Protein AF-A0A227J1M1-F1 (afdb_monomer_lite)

Sequence (99 aa):
LEKLEFNRRVNKLNVLMISVNNLRADALNQEEMPNLYEFAQQNQNFRKHYSSSNDTYGAFGLFYGLPTSYASSIKAQGASPVLLDVLKDQGYTFGLFSG

pLDDT: mean 90.19, std 6.67, range [61.81, 97.5]

Organism: Vibrio parahaemolyticus (NCBI:txid670)

InterPro domains:
  IPR017850 Alkaline-phosphatase-like, core domain superfamily [G3DSA:3.40.720.10] (3-99)
  IPR017850 Alkaline-phosphatase-like, core domain superfamily [SSF53649] (12-99)

Radius of gyration: 16.6 Å; chains: 1; bounding box: 36×31×40 Å

Structure (mmCIF, N/CA/C/O backbone):
data_AF-A0A227J1M1-F1
#
_entry.id   AF-A0A227J1M1-F1
#
loop_
_atom_site.group_PDB
_atom_site.id
_atom_site.type_symbol
_atom_site.label_atom_id
_atom_site.label_alt_id
_atom_site.label_comp_id
_atom_site.label_asym_id
_atom_site.label_entity_id
_atom_site.label_seq_id
_atom_site.pdbx_PDB_ins_code
_atom_site.Cartn_x
_atom_site.Cartn_y
_atom_site.Cartn_z
_atom_site.occupancy
_atom_site.B_iso_or_equiv
_atom_site.auth_seq_id
_atom_site.auth_comp_id
_atom_site.auth_asym_id
_atom_site.auth_atom_id
_atom_site.pdbx_PDB_model_num
ATOM 1 N N . LEU A 1 1 ? -20.047 -9.571 16.420 1.00 69.31 1 LEU A N 1
ATOM 2 C CA . LEU A 1 1 ? -18.819 -9.542 15.598 1.00 69.31 1 LEU A CA 1
ATOM 3 C C . LEU A 1 1 ? -17.794 -10.416 16.292 1.00 69.31 1 LEU A C 1
ATOM 5 O O . LEU A 1 1 ? -17.618 -10.256 17.496 1.00 69.31 1 LEU A O 1
ATOM 9 N N . GLU A 1 2 ? -17.203 -11.365 15.572 1.00 81.81 2 GLU A N 1
ATOM 10 C CA . GLU A 1 2 ? -16.105 -12.181 16.099 1.00 81.81 2 GLU A CA 1
ATOM 11 C C . GLU A 1 2 ? -14.849 -11.321 16.270 1.00 81.81 2 GLU A C 1
ATOM 13 O O . GLU A 1 2 ? -14.640 -10.353 15.534 1.00 81.81 2 GLU A O 1
ATOM 18 N N . LYS A 1 3 ? -14.045 -11.634 17.289 1.00 86.06 3 LYS A N 1
ATOM 19 C CA . LYS A 1 3 ? -12.790 -10.923 17.548 1.00 86.06 3 LYS A CA 1
ATOM 20 C C . LYS A 1 3 ? -11.707 -11.443 16.608 1.00 86.06 3 LYS A C 1
ATOM 22 O O . LYS A 1 3 ? -11.706 -12.616 16.254 1.00 86.06 3 LYS A O 1
ATOM 27 N N . LEU A 1 4 ? -10.771 -10.571 16.241 1.00 87.62 4 LEU A N 1
ATOM 28 C CA . LEU A 1 4 ? -9.581 -10.977 15.499 1.00 87.62 4 LEU A CA 1
ATOM 29 C C . LEU A 1 4 ? -8.722 -11.901 16.367 1.00 87.62 4 LEU A C 1
ATOM 31 O O . LEU A 1 4 ? -8.414 -11.569 17.513 1.00 87.62 4 LEU A O 1
ATOM 35 N N . GLU A 1 5 ? -8.311 -13.029 15.798 1.00 89.75 5 GLU A N 1
ATOM 36 C CA . GLU A 1 5 ? -7.395 -13.973 16.430 1.00 89.75 5 GLU A CA 1
ATOM 37 C C . GLU A 1 5 ? -6.038 -13.948 15.723 1.00 89.75 5 GLU A C 1
ATOM 39 O O . GLU A 1 5 ? -5.953 -13.936 14.492 1.00 89.75 5 GLU A O 1
ATOM 44 N N . PHE A 1 6 ? -4.957 -13.943 16.507 1.00 86.75 6 PHE A N 1
ATOM 45 C CA . PHE A 1 6 ? -3.591 -13.880 15.993 1.00 86.75 6 PHE A CA 1
ATOM 46 C C . PHE A 1 6 ? -2.824 -15.143 16.358 1.00 86.75 6 PHE A C 1
ATOM 48 O O . PHE A 1 6 ? -2.538 -15.403 17.526 1.00 86.75 6 PHE A O 1
ATOM 55 N N . ASN A 1 7 ? -2.410 -15.891 15.338 1.00 84.06 7 ASN A N 1
ATOM 56 C CA . ASN A 1 7 ? -1.469 -16.988 15.515 1.00 84.06 7 ASN A CA 1
ATOM 57 C C . ASN A 1 7 ? -0.045 -16.435 15.618 1.00 84.06 7 ASN A C 1
ATOM 59 O O . ASN A 1 7 ? 0.367 -15.577 14.833 1.00 84.06 7 ASN A O 1
ATOM 63 N N . ARG A 1 8 ? 0.729 -16.935 16.585 1.00 67.62 8 ARG A N 1
ATOM 64 C CA . ARG A 1 8 ? 2.096 -16.465 16.830 1.00 67.62 8 ARG A CA 1
ATOM 65 C C . ARG A 1 8 ? 2.991 -16.788 15.629 1.00 67.62 8 ARG A C 1
ATOM 67 O O . ARG A 1 8 ? 3.353 -17.941 15.413 1.00 67.62 8 ARG A O 1
ATOM 74 N N . ARG A 1 9 ? 3.403 -15.766 14.871 1.00 65.81 9 ARG A N 1
ATOM 75 C CA . ARG A 1 9 ? 4.583 -15.874 13.999 1.00 65.81 9 ARG A CA 1
ATOM 76 C C . ARG A 1 9 ? 5.841 -15.776 14.857 1.00 65.81 9 ARG A C 1
ATOM 78 O O . ARG A 1 9 ? 5.898 -14.983 15.792 1.00 65.81 9 ARG A O 1
ATOM 85 N N . VAL A 1 10 ? 6.847 -16.585 14.532 1.00 61.81 10 VAL A N 1
ATOM 86 C CA . VAL A 1 10 ? 8.102 -16.670 15.300 1.00 61.81 10 VAL A CA 1
ATOM 87 C C . VAL A 1 10 ? 8.913 -15.367 15.208 1.00 61.81 10 VAL A C 1
ATOM 89 O O . VAL A 1 10 ? 9.561 -15.004 16.182 1.00 61.81 10 VAL A O 1
ATOM 92 N N . ASN A 1 11 ? 8.804 -14.619 14.098 1.00 79.19 11 ASN A N 1
ATOM 93 C CA . ASN A 1 11 ? 9.592 -13.408 13.843 1.00 79.19 11 ASN A CA 1
ATOM 94 C C . ASN A 1 11 ? 8.719 -12.190 13.499 1.00 79.19 11 ASN A C 1
ATOM 96 O O . ASN A 1 11 ? 7.895 -12.243 12.582 1.00 79.19 11 ASN A O 1
ATOM 100 N N . LYS A 1 12 ? 8.957 -11.071 14.196 1.00 83.94 12 LYS A N 1
ATOM 101 C CA . LYS A 1 12 ? 8.363 -9.756 13.915 1.00 83.94 12 LYS A CA 1
ATOM 102 C C . LYS A 1 12 ? 9.183 -9.057 12.825 1.00 83.94 12 LYS A C 1
ATOM 104 O O . LYS A 1 12 ? 10.246 -8.513 13.102 1.00 83.94 12 LYS A O 1
ATOM 109 N N . LEU A 1 13 ? 8.718 -9.130 11.579 1.00 92.00 13 LEU A N 1
ATOM 110 C CA . LEU A 1 13 ? 9.378 -8.506 10.426 1.00 92.00 13 LEU A CA 1
ATOM 111 C C . LEU A 1 13 ? 8.900 -7.069 10.230 1.00 92.00 13 LEU A C 1
ATOM 113 O O . LEU A 1 13 ? 7.731 -6.777 10.478 1.00 92.00 13 LEU A O 1
ATOM 117 N N . ASN A 1 14 ? 9.782 -6.207 9.725 1.00 94.00 14 ASN A N 1
ATOM 118 C CA . ASN A 1 14 ? 9.415 -4.873 9.252 1.00 94.00 14 ASN A CA 1
ATOM 119 C C . ASN A 1 14 ? 8.636 -4.965 7.934 1.00 94.00 14 ASN A C 1
ATOM 121 O O . ASN A 1 14 ? 8.860 -5.876 7.136 1.00 94.00 14 ASN A O 1
ATOM 125 N N . VAL A 1 15 ? 7.750 -3.999 7.698 1.00 94.19 15 VAL A N 1
ATOM 126 C CA . VAL A 1 15 ? 6.972 -3.888 6.460 1.00 94.19 15 VAL A CA 1
ATOM 127 C C . VAL A 1 15 ? 7.313 -2.561 5.796 1.00 94.19 15 VAL A C 1
ATOM 129 O O . VAL A 1 15 ? 7.137 -1.508 6.402 1.00 94.19 15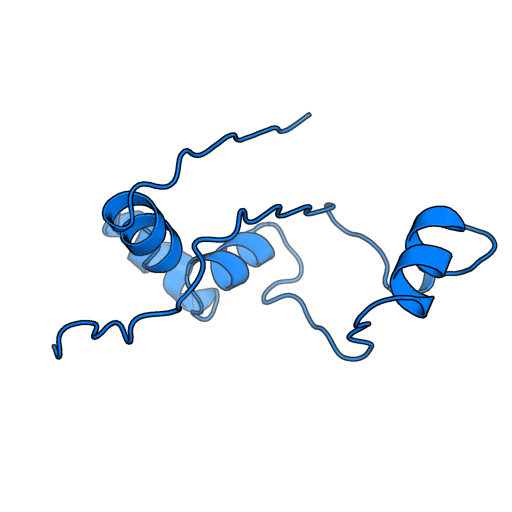 VAL A O 1
ATOM 132 N N . LEU A 1 16 ? 7.795 -2.621 4.555 1.00 96.00 16 LEU A N 1
ATOM 133 C CA . LEU A 1 16 ? 8.000 -1.455 3.700 1.00 96.00 16 LEU A CA 1
ATOM 134 C C . LEU A 1 16 ? 6.948 -1.477 2.592 1.00 96.00 16 LEU A C 1
ATOM 136 O O . LEU A 1 16 ? 6.867 -2.441 1.834 1.00 96.00 16 LEU A O 1
ATOM 140 N N . MET A 1 17 ? 6.150 -0.416 2.507 1.00 94.19 17 MET A N 1
ATOM 141 C CA . MET A 1 17 ? 5.142 -0.237 1.467 1.00 94.19 17 MET A CA 1
ATOM 142 C C . MET A 1 17 ? 5.550 0.938 0.583 1.00 94.19 17 MET A C 1
ATOM 144 O O . MET A 1 17 ? 5.679 2.060 1.064 1.00 94.19 17 MET A O 1
ATOM 148 N N . ILE A 1 18 ? 5.751 0.667 -0.705 1.00 93.25 18 ILE A N 1
ATOM 149 C CA . ILE A 1 18 ? 6.057 1.678 -1.719 1.00 93.25 18 ILE A CA 1
ATOM 150 C C . ILE A 1 18 ? 4.871 1.718 -2.674 1.00 93.25 18 ILE A C 1
ATOM 152 O O . ILE A 1 18 ? 4.538 0.709 -3.291 1.00 93.25 18 ILE A O 1
ATOM 156 N N . SER A 1 19 ? 4.228 2.878 -2.777 1.00 91.31 19 SER A N 1
ATOM 157 C CA . SER A 1 19 ? 3.104 3.109 -3.681 1.00 91.31 19 SER A CA 1
ATOM 158 C C . SER A 1 19 ? 3.462 4.232 -4.642 1.00 91.31 19 SER A C 1
ATOM 160 O O . SER A 1 19 ? 3.890 5.299 -4.211 1.00 91.31 19 SER A O 1
ATOM 162 N N . VAL A 1 20 ? 3.275 3.991 -5.938 1.00 90.06 20 VAL A N 1
ATOM 163 C CA . VAL A 1 20 ? 3.510 4.974 -7.001 1.00 90.06 20 VAL A CA 1
ATOM 164 C C . VAL A 1 20 ? 2.169 5.331 -7.626 1.00 90.06 20 VAL A C 1
ATOM 166 O O . VAL A 1 20 ? 1.403 4.446 -8.008 1.00 90.06 20 VAL A O 1
ATOM 169 N N . ASN A 1 21 ? 1.882 6.625 -7.740 1.00 86.62 21 ASN A N 1
ATOM 170 C CA . ASN A 1 21 ? 0.644 7.089 -8.357 1.00 86.62 21 ASN A CA 1
ATOM 171 C C . ASN A 1 21 ? 0.662 6.810 -9.866 1.00 86.62 21 ASN A C 1
ATOM 173 O O . ASN A 1 21 ? 1.603 7.192 -10.556 1.00 86.62 21 ASN A O 1
ATOM 177 N N . ASN A 1 22 ? -0.407 6.188 -10.373 1.00 85.62 22 ASN A N 1
ATOM 178 C CA . ASN A 1 22 ? -0.671 5.989 -11.804 1.00 85.62 22 ASN A CA 1
ATOM 179 C C . ASN A 1 22 ? 0.471 5.323 -12.598 1.00 85.62 22 ASN A C 1
ATOM 181 O O . ASN A 1 22 ? 0.719 5.677 -13.752 1.00 85.62 22 ASN A O 1
ATOM 185 N N . LEU A 1 23 ? 1.154 4.337 -12.007 1.00 90.12 23 LEU A N 1
ATOM 186 C CA . LEU A 1 23 ? 2.150 3.552 -12.733 1.00 90.12 23 LEU A CA 1
ATOM 187 C C . LEU A 1 23 ? 1.473 2.681 -13.801 1.00 90.12 23 LEU A C 1
ATOM 189 O O . LEU A 1 23 ? 0.571 1.894 -13.508 1.00 90.12 23 LEU A O 1
ATOM 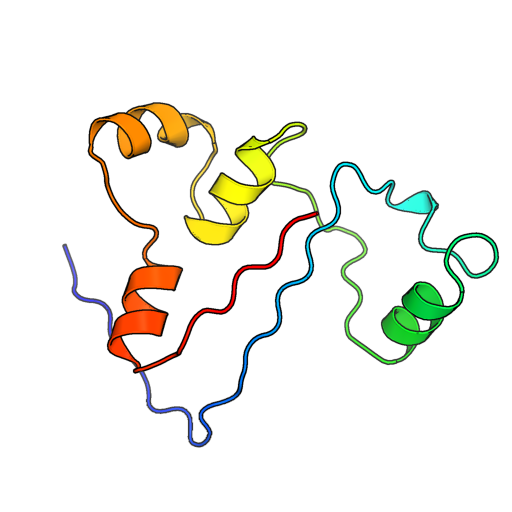193 N N . ARG A 1 24 ? 1.949 2.781 -15.043 1.00 91.50 24 ARG A N 1
ATOM 194 C CA . ARG A 1 24 ? 1.534 1.875 -16.113 1.00 91.50 24 ARG A CA 1
ATOM 195 C C . ARG A 1 24 ? 2.213 0.516 -15.953 1.00 91.50 24 ARG A C 1
ATOM 197 O O . ARG A 1 24 ? 3.429 0.443 -15.807 1.00 91.50 24 ARG A O 1
ATOM 204 N N . ALA A 1 25 ? 1.442 -0.563 -16.046 1.00 91.38 25 ALA A N 1
ATOM 205 C CA . ALA A 1 25 ? 1.975 -1.916 -15.885 1.00 91.38 25 ALA A CA 1
ATOM 206 C C . ALA A 1 25 ? 2.976 -2.319 -16.988 1.00 91.38 25 ALA A C 1
ATOM 208 O O . ALA A 1 25 ? 3.888 -3.096 -16.726 1.00 91.38 25 ALA A O 1
ATOM 209 N N . ASP A 1 26 ? 2.831 -1.786 -18.204 1.00 92.88 26 ASP A N 1
ATOM 210 C CA . ASP A 1 26 ? 3.718 -2.063 -19.342 1.00 92.88 26 ASP A CA 1
ATOM 211 C C . ASP A 1 26 ? 5.049 -1.290 -19.293 1.00 92.88 26 ASP A C 1
ATOM 213 O O . ASP A 1 26 ? 6.013 -1.681 -19.952 1.00 92.88 26 ASP A O 1
ATOM 217 N N . ALA A 1 27 ? 5.135 -0.241 -18.468 1.00 94.00 27 ALA A N 1
ATOM 218 C CA . ALA A 1 27 ? 6.382 0.479 -18.205 1.00 94.00 27 ALA A CA 1
ATOM 219 C C . ALA A 1 27 ? 7.349 -0.317 -17.308 1.00 94.00 27 ALA A C 1
ATOM 221 O O . ALA A 1 27 ? 8.534 -0.003 -17.249 1.00 94.00 27 ALA A O 1
ATOM 222 N N . LEU A 1 28 ? 6.881 -1.374 -16.630 1.00 93.88 28 LEU A N 1
ATOM 223 C CA . LEU A 1 28 ? 7.742 -2.271 -15.856 1.00 93.88 28 LEU A CA 1
ATOM 224 C C . LEU A 1 28 ? 8.475 -3.234 -16.806 1.00 93.88 28 LEU A C 1
ATOM 226 O O . LEU A 1 28 ? 8.148 -4.416 -16.921 1.00 93.88 28 LEU A O 1
ATOM 230 N N . ASN A 1 29 ? 9.473 -2.701 -17.503 1.00 95.31 29 ASN A N 1
ATOM 231 C CA . ASN A 1 29 ? 10.323 -3.416 -18.446 1.00 95.31 29 ASN A CA 1
ATOM 232 C C . ASN A 1 29 ? 11.798 -3.005 -18.274 1.00 95.31 29 ASN A C 1
ATOM 234 O O . ASN A 1 29 ? 12.120 -2.088 -17.516 1.00 95.31 29 ASN A O 1
ATOM 238 N N . GLN A 1 30 ? 12.697 -3.721 -18.951 1.00 96.38 30 GLN A N 1
ATOM 239 C CA . GLN A 1 30 ? 14.143 -3.535 -18.820 1.00 96.38 30 GLN A CA 1
ATOM 240 C C . GLN A 1 30 ? 14.632 -2.160 -19.309 1.00 96.38 30 GLN A C 1
ATOM 242 O O . GLN A 1 30 ? 15.651 -1.683 -18.819 1.00 96.38 30 GLN A O 1
ATOM 247 N N . GLU A 1 31 ? 13.934 -1.537 -20.257 1.00 97.25 31 GLU A N 1
ATOM 248 C CA . GLU A 1 31 ? 14.342 -0.268 -20.868 1.00 97.25 31 GLU A CA 1
ATOM 249 C C . GLU A 1 31 ? 13.918 0.922 -19.999 1.00 97.25 31 GLU A C 1
ATOM 251 O O . GLU A 1 31 ? 14.739 1.769 -19.656 1.00 97.25 31 GLU A O 1
ATOM 256 N N . GLU A 1 32 ? 12.652 0.948 -19.583 1.00 96.81 32 GLU A N 1
ATOM 257 C CA . GLU A 1 32 ? 12.047 2.078 -18.870 1.00 96.81 32 GLU A CA 1
ATOM 258 C C . GLU A 1 32 ? 12.300 2.029 -17.353 1.00 96.81 32 GLU A C 1
ATOM 260 O O . GLU A 1 32 ? 12.481 3.062 -16.706 1.00 96.81 32 GLU A O 1
ATOM 265 N N . MET A 1 33 ? 12.314 0.831 -16.753 1.00 97.12 33 MET A N 1
ATOM 266 C CA . MET A 1 33 ? 12.459 0.644 -15.302 1.00 97.12 33 MET A CA 1
ATOM 267 C C . MET A 1 33 ? 13.442 -0.488 -14.956 1.00 97.12 33 MET A C 1
ATOM 269 O O . MET A 1 33 ? 13.064 -1.425 -14.244 1.00 97.12 33 MET A O 1
ATOM 273 N N . PRO A 1 34 ? 14.717 -0.412 -1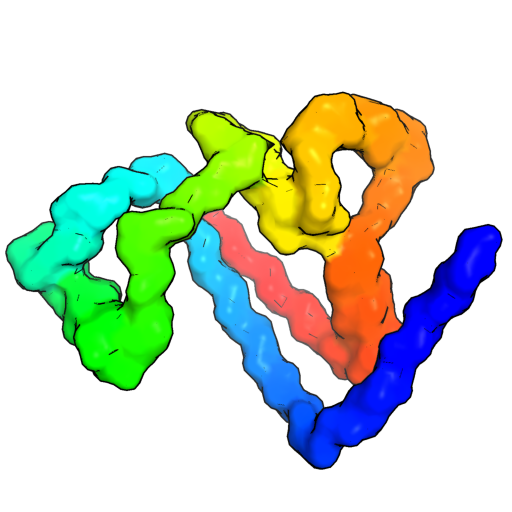5.386 1.00 96.88 34 PRO A N 1
ATOM 274 C CA . PRO A 1 34 ? 15.683 -1.510 -15.271 1.00 96.88 34 PRO A CA 1
ATOM 275 C C . PRO A 1 34 ? 15.820 -2.060 -13.843 1.00 96.88 34 PRO A C 1
ATOM 277 O O . PRO A 1 34 ? 15.764 -3.271 -13.641 1.00 96.88 34 PRO A O 1
ATOM 280 N N . ASN A 1 35 ? 15.902 -1.180 -12.839 1.00 97.06 35 ASN A N 1
ATOM 281 C CA . ASN A 1 35 ? 16.073 -1.580 -11.437 1.00 97.06 35 ASN A CA 1
ATOM 282 C C . ASN A 1 35 ? 14.837 -2.301 -10.870 1.00 97.06 35 ASN A C 1
ATOM 284 O O . ASN A 1 35 ? 14.961 -3.302 -10.164 1.00 97.06 35 ASN A O 1
ATOM 288 N N . LEU A 1 36 ? 13.629 -1.803 -11.169 1.00 95.81 36 LEU A N 1
ATOM 289 C CA . LEU A 1 36 ? 12.393 -2.444 -10.705 1.00 95.81 36 LEU A CA 1
ATOM 290 C C . LEU A 1 36 ? 12.134 -3.745 -11.470 1.00 95.81 36 LEU A C 1
ATOM 292 O O . LEU A 1 36 ? 11.638 -4.710 -10.890 1.00 95.81 36 LEU A O 1
ATOM 296 N N . TYR A 1 37 ? 12.495 -3.782 -12.753 1.00 97.12 37 TYR A N 1
ATOM 297 C CA . TYR A 1 37 ? 12.425 -4.983 -13.567 1.00 97.12 37 TYR A CA 1
ATOM 298 C C . TYR A 1 37 ? 13.328 -6.086 -13.007 1.00 97.12 37 TYR A C 1
ATOM 300 O O . TYR A 1 37 ? 12.842 -7.195 -12.795 1.00 97.12 37 TYR A O 1
ATOM 308 N N . GLU A 1 38 ? 14.592 -5.785 -12.687 1.00 97.50 38 GLU A N 1
ATOM 309 C CA . GLU A 1 38 ? 15.510 -6.741 -12.053 1.00 97.50 38 GLU A CA 1
ATOM 310 C C . GLU A 1 38 ? 14.978 -7.226 -10.696 1.00 97.50 38 GLU A C 1
ATOM 312 O O . GLU A 1 38 ? 14.898 -8.435 -10.459 1.00 97.50 38 GLU A O 1
ATOM 317 N N . PHE A 1 39 ? 14.513 -6.306 -9.842 1.00 97.19 39 PHE A N 1
ATOM 318 C CA . PHE A 1 39 ? 13.894 -6.658 -8.563 1.00 97.19 39 PHE A CA 1
ATOM 319 C C . PHE A 1 39 ? 12.711 -7.620 -8.747 1.00 97.19 39 PHE A C 1
ATOM 321 O O . PHE A 1 39 ? 12.585 -8.598 -8.009 1.00 97.19 39 PHE A O 1
ATOM 328 N N . ALA A 1 40 ? 11.871 -7.386 -9.757 1.00 96.12 40 ALA A N 1
ATOM 329 C CA . ALA A 1 40 ? 10.723 -8.228 -10.073 1.00 96.12 40 ALA A CA 1
ATOM 330 C C . ALA A 1 40 ? 11.100 -9.600 -10.664 1.00 96.12 40 ALA A C 1
ATOM 332 O O . ALA A 1 40 ? 10.282 -10.513 -10.592 1.00 96.12 40 ALA A O 1
ATOM 333 N N . GLN A 1 41 ? 12.298 -9.770 -11.242 1.00 96.31 41 GLN A N 1
ATOM 334 C CA . GLN A 1 41 ? 12.799 -11.089 -11.662 1.00 96.31 41 GLN A CA 1
ATOM 335 C C . GLN A 1 41 ? 13.324 -11.911 -10.478 1.00 96.31 41 GLN A C 1
ATOM 337 O O . GLN A 1 41 ? 13.244 -13.136 -10.496 1.00 96.31 41 GLN A O 1
ATOM 342 N N . GLN A 1 42 ? 13.866 -11.247 -9.455 1.00 97.44 42 GLN A N 1
ATOM 343 C CA . GLN A 1 42 ? 14.450 -11.896 -8.275 1.00 97.44 42 GLN A CA 1
ATOM 344 C C . GLN A 1 42 ? 13.431 -12.143 -7.149 1.00 97.44 42 GLN A C 1
ATOM 346 O O . GLN A 1 42 ? 13.746 -12.816 -6.169 1.00 97.44 42 GLN A O 1
ATOM 351 N N . ASN A 1 43 ? 12.217 -11.600 -7.271 1.00 97.00 43 ASN A N 1
ATOM 352 C CA . ASN A 1 43 ? 11.173 -11.647 -6.249 1.00 97.00 43 ASN A CA 1
ATOM 353 C C . ASN A 1 43 ? 9.808 -12.004 -6.857 1.00 97.00 43 ASN A C 1
ATOM 355 O O . ASN A 1 43 ? 9.666 -12.259 -8.051 1.00 97.00 43 ASN A O 1
ATOM 359 N N . GLN A 1 44 ? 8.769 -12.012 -6.022 1.00 96.56 44 GLN A N 1
ATOM 360 C CA . GLN A 1 44 ? 7.411 -12.312 -6.464 1.00 96.56 44 GLN A CA 1
ATOM 361 C C . GLN A 1 44 ? 6.824 -11.161 -7.288 1.00 96.56 44 GLN A C 1
ATOM 363 O O . GLN A 1 44 ? 6.639 -10.054 -6.785 1.00 96.56 44 GLN A O 1
ATOM 368 N N . ASN A 1 45 ? 6.470 -11.455 -8.540 1.00 94.94 45 ASN A N 1
ATOM 369 C CA . ASN A 1 45 ? 5.861 -10.505 -9.466 1.00 94.94 45 ASN A CA 1
ATOM 370 C C . ASN A 1 45 ? 4.421 -10.911 -9.829 1.00 94.94 45 ASN A C 1
ATOM 372 O O . ASN A 1 45 ? 4.182 -11.930 -10.484 1.00 94.94 45 ASN A O 1
ATOM 376 N N . PHE A 1 46 ? 3.450 -10.080 -9.442 1.00 94.62 46 PHE A N 1
ATOM 377 C CA . PHE A 1 46 ? 2.028 -10.306 -9.696 1.00 94.62 46 PHE A CA 1
ATOM 378 C C . PHE A 1 46 ? 1.579 -9.658 -11.015 1.00 94.62 46 PHE A C 1
ATOM 380 O O . PHE A 1 46 ? 1.100 -8.530 -11.045 1.00 94.62 46 PHE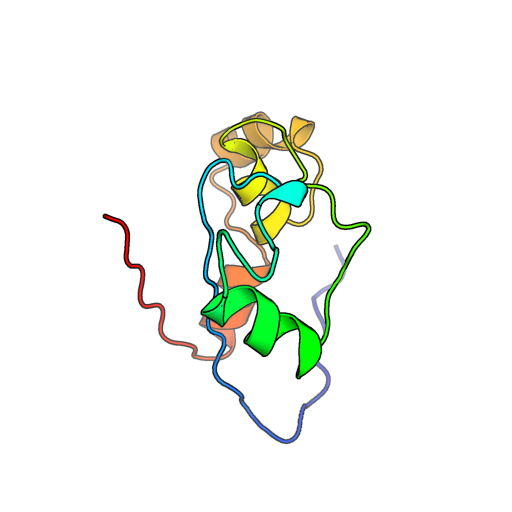 A O 1
ATOM 387 N N . ARG A 1 47 ? 1.651 -10.411 -12.119 1.00 93.06 47 ARG A N 1
ATOM 388 C CA . ARG A 1 47 ? 1.294 -9.921 -13.471 1.00 93.06 47 ARG A CA 1
ATOM 389 C C . ARG A 1 47 ? -0.203 -9.677 -13.713 1.00 93.06 47 ARG A C 1
ATOM 391 O O . ARG A 1 47 ? -0.575 -9.115 -14.735 1.00 93.06 47 ARG A O 1
ATOM 398 N N . LYS A 1 48 ? -1.064 -10.134 -12.801 1.00 94.00 48 LYS A N 1
ATOM 399 C CA . LYS A 1 48 ? -2.525 -9.937 -12.834 1.00 94.00 48 LYS A CA 1
ATOM 400 C C . LYS A 1 48 ? -3.000 -9.224 -11.563 1.00 94.00 48 LYS A C 1
ATOM 402 O O . LYS A 1 48 ? -3.931 -9.677 -10.904 1.00 94.00 48 LYS A O 1
ATOM 407 N N . HIS A 1 49 ? -2.295 -8.161 -11.179 1.00 93.00 49 HIS A N 1
ATOM 408 C CA . HIS A 1 49 ? -2.633 -7.331 -10.027 1.00 93.00 49 HIS A CA 1
ATOM 409 C C . HIS A 1 49 ? -3.405 -6.092 -10.485 1.00 93.00 49 HIS A C 1
ATOM 411 O O . HIS A 1 49 ? -2.899 -5.307 -11.284 1.00 93.00 49 HIS A O 1
ATOM 417 N N . TYR A 1 50 ? -4.627 -5.925 -9.985 1.00 91.69 50 TYR A N 1
ATOM 418 C CA . TYR A 1 50 ? -5.496 -4.804 -10.329 1.00 91.69 50 TYR A CA 1
ATOM 419 C C . TYR A 1 50 ? -5.713 -3.938 -9.094 1.00 91.69 50 TYR A C 1
ATOM 421 O O . TYR A 1 50 ? -6.036 -4.450 -8.022 1.00 91.69 50 TYR A O 1
ATOM 429 N N . SER A 1 51 ? -5.549 -2.626 -9.256 1.00 89.75 51 SER A N 1
ATOM 430 C CA . SER A 1 51 ? -5.915 -1.666 -8.215 1.00 89.75 51 SER A CA 1
ATOM 431 C C . SER A 1 51 ? -7.414 -1.755 -7.923 1.00 89.75 51 SER A C 1
ATOM 433 O O . SER A 1 51 ? -8.221 -2.015 -8.815 1.00 89.75 51 SER A O 1
ATOM 435 N N . SER A 1 52 ? -7.799 -1.492 -6.673 1.00 87.81 52 SER A N 1
ATOM 436 C CA . SER A 1 52 ? -9.210 -1.422 -6.270 1.00 87.81 52 SER A CA 1
ATOM 437 C C . SER A 1 52 ? -9.951 -0.217 -6.861 1.00 87.81 52 SER A C 1
ATOM 439 O O . SER A 1 52 ? -11.175 -0.160 -6.783 1.00 87.81 52 SER A O 1
ATOM 441 N N . SER A 1 53 ? -9.219 0.741 -7.437 1.00 86.06 53 SER A N 1
ATOM 442 C CA . SER A 1 53 ? -9.762 1.892 -8.160 1.00 86.06 53 SER A CA 1
ATOM 443 C C . SER A 1 53 ? -8.812 2.369 -9.254 1.00 86.06 53 SER A C 1
ATOM 445 O O . SER A 1 53 ? -7.610 2.105 -9.201 1.00 86.06 53 SER A O 1
ATOM 447 N N . ASN A 1 54 ? -9.335 3.133 -10.208 1.00 82.12 54 ASN A N 1
ATOM 448 C CA . ASN A 1 54 ? -8.552 3.865 -11.207 1.00 82.12 54 ASN A CA 1
ATOM 449 C C . ASN A 1 54 ? -8.176 5.293 -10.759 1.00 82.12 54 ASN A C 1
ATOM 451 O O . ASN A 1 54 ? -7.629 6.057 -11.549 1.00 82.12 54 ASN A O 1
ATOM 455 N N . ASP A 1 55 ? -8.477 5.652 -9.512 1.00 83.31 55 ASP A N 1
ATOM 456 C CA . ASP A 1 55 ? -8.222 6.960 -8.916 1.00 83.31 55 ASP A CA 1
ATOM 457 C C . ASP A 1 55 ? -7.571 6.830 -7.522 1.00 83.31 55 ASP A C 1
ATOM 459 O O . ASP A 1 55 ? -7.041 5.780 -7.139 1.00 83.31 55 ASP A O 1
ATOM 463 N N . THR A 1 56 ? -7.620 7.904 -6.732 1.00 78.19 56 THR A N 1
ATOM 464 C CA . THR A 1 56 ? -7.037 7.970 -5.384 1.00 78.19 56 THR A CA 1
ATOM 465 C C . THR A 1 56 ? -7.640 6.965 -4.394 1.00 78.19 56 THR A C 1
ATOM 467 O O . THR A 1 56 ? -7.006 6.664 -3.380 1.00 78.19 56 THR A O 1
ATOM 470 N N . TYR A 1 57 ? -8.806 6.369 -4.681 1.00 84.06 57 TYR A N 1
ATOM 471 C CA . TYR A 1 57 ? -9.406 5.328 -3.842 1.00 84.06 57 TYR A CA 1
ATOM 472 C C . TYR A 1 57 ? -8.710 3.962 -3.966 1.00 84.06 57 TYR A C 1
ATOM 474 O O . TYR A 1 57 ? -9.047 3.042 -3.220 1.00 84.06 57 TYR A O 1
ATOM 482 N N . GLY A 1 58 ? -7.698 3.807 -4.829 1.00 84.69 58 GLY A N 1
ATOM 483 C CA . GLY A 1 58 ? -6.864 2.598 -4.850 1.00 84.69 58 GLY A CA 1
ATOM 484 C C . GLY A 1 58 ? -6.220 2.310 -3.485 1.00 84.69 58 GLY A C 1
ATOM 485 O O . GLY A 1 58 ? -6.239 1.174 -3.009 1.00 84.69 58 GLY A O 1
ATOM 486 N N . ALA A 1 59 ? -5.760 3.360 -2.793 1.00 87.69 59 ALA A N 1
ATOM 487 C CA . ALA A 1 59 ? -5.207 3.246 -1.444 1.00 87.69 59 ALA A CA 1
ATOM 488 C C . ALA A 1 59 ? -6.257 2.802 -0.409 1.00 87.69 59 ALA A C 1
ATOM 490 O O . ALA A 1 59 ? -5.929 2.076 0.527 1.00 87.69 59 ALA A O 1
ATOM 491 N N . PHE A 1 60 ? -7.527 3.186 -0.582 1.00 91.12 60 PHE A N 1
ATOM 492 C CA . PHE A 1 60 ? -8.601 2.740 0.308 1.00 91.12 60 PHE A CA 1
ATOM 493 C C . PHE A 1 60 ? -8.734 1.214 0.278 1.00 91.12 60 PHE A C 1
ATOM 495 O O . PHE A 1 60 ? -8.711 0.580 1.330 1.00 91.12 60 PHE A O 1
ATOM 502 N N . GLY A 1 61 ? -8.792 0.615 -0.914 1.00 90.00 61 GLY A N 1
ATOM 503 C CA . GLY A 1 61 ? -8.853 -0.843 -1.042 1.00 90.00 61 GLY A CA 1
ATOM 504 C C . GLY A 1 61 ? -7.624 -1.541 -0.453 1.00 90.00 61 GLY A C 1
ATOM 505 O O . GLY A 1 61 ? -7.769 -2.556 0.223 1.00 90.00 61 GLY A O 1
ATOM 506 N N . LEU A 1 62 ? -6.433 -0.956 -0.622 1.00 91.25 62 LEU A N 1
ATOM 507 C CA . LEU A 1 62 ? -5.182 -1.495 -0.079 1.00 91.25 62 LEU A CA 1
ATOM 508 C C . LEU A 1 62 ? -5.168 -1.563 1.458 1.00 91.25 62 LEU A C 1
ATOM 510 O O . LEU A 1 62 ? -4.724 -2.564 2.016 1.00 91.25 62 LEU A O 1
ATOM 514 N N . PHE A 1 63 ? -5.643 -0.519 2.146 1.00 91.94 63 PHE A N 1
ATOM 515 C CA . PHE A 1 63 ? -5.600 -0.460 3.614 1.00 91.94 63 PHE A CA 1
ATOM 516 C C . PHE A 1 63 ? -6.834 -1.058 4.296 1.00 91.94 63 PHE A C 1
ATOM 518 O O . PHE A 1 63 ? -6.705 -1.652 5.367 1.00 91.94 63 PHE A O 1
ATOM 525 N N . TYR A 1 64 ? -8.023 -0.898 3.710 1.00 92.56 64 TYR A N 1
ATOM 526 C CA . TYR A 1 64 ? -9.275 -1.378 4.303 1.00 92.56 64 TYR A CA 1
ATOM 527 C C . TYR A 1 64 ? -9.660 -2.784 3.839 1.00 92.56 64 TYR A C 1
ATOM 529 O O . TYR A 1 64 ? -10.440 -3.441 4.523 1.00 92.56 64 TYR A O 1
ATOM 537 N N . GLY A 1 65 ? -9.156 -3.252 2.692 1.00 91.06 65 GLY A N 1
ATOM 538 C CA . GLY A 1 65 ? -9.547 -4.544 2.117 1.00 91.06 65 GLY A CA 1
ATOM 539 C C . GLY A 1 65 ? -11.013 -4.605 1.670 1.00 91.06 65 GLY A C 1
ATOM 540 O O . GLY A 1 65 ? -11.559 -5.693 1.501 1.00 91.06 65 GLY A O 1
ATOM 541 N N . LEU A 1 66 ? -11.665 -3.449 1.503 1.00 91.25 66 LEU A N 1
ATOM 542 C CA . LEU A 1 66 ? -13.078 -3.325 1.151 1.00 91.25 66 LEU A CA 1
ATOM 543 C C . LEU A 1 66 ? -13.252 -2.652 -0.217 1.00 91.25 66 LEU A C 1
ATOM 545 O O . LEU A 1 66 ? -12.414 -1.833 -0.607 1.00 91.25 66 LEU A O 1
ATOM 549 N N . PRO A 1 67 ? -14.358 -2.934 -0.934 1.00 89.25 67 PRO A N 1
ATOM 550 C CA . PRO A 1 67 ? -14.694 -2.216 -2.157 1.00 89.25 67 PRO A CA 1
ATOM 551 C C . PRO A 1 67 ? -14.795 -0.706 -1.920 1.00 89.25 67 PRO A C 1
ATOM 553 O O . PRO A 1 67 ? -15.312 -0.255 -0.896 1.00 89.25 67 PRO A O 1
ATOM 556 N N . THR A 1 68 ? -14.369 0.086 -2.902 1.00 87.31 68 THR A N 1
ATOM 557 C CA . THR A 1 68 ? -14.352 1.558 -2.828 1.00 87.31 68 THR A CA 1
ATOM 558 C C . THR A 1 68 ? -15.732 2.180 -2.611 1.00 87.31 68 THR A C 1
ATOM 560 O O . THR A 1 68 ? -15.825 3.284 -2.079 1.00 87.31 68 THR A O 1
ATOM 563 N N . SER A 1 69 ? -16.814 1.452 -2.908 1.00 89.44 69 SER A N 1
ATOM 564 C CA . SER A 1 69 ? -18.193 1.851 -2.599 1.00 89.44 69 SER A CA 1
ATOM 565 C C . SER A 1 69 ? -18.433 2.134 -1.111 1.00 89.44 69 SER A C 1
ATOM 567 O O . SER A 1 69 ? -19.323 2.911 -0.779 1.00 89.44 69 SER A O 1
ATOM 569 N N . TYR A 1 70 ? -17.640 1.541 -0.210 1.00 89.50 70 TYR A N 1
ATOM 570 C CA . TYR A 1 70 ? -17.739 1.762 1.237 1.00 89.50 70 TYR A CA 1
ATOM 571 C C . TYR A 1 70 ? -16.959 2.988 1.728 1.00 89.50 70 TYR A C 1
ATOM 573 O O . TYR A 1 70 ? -17.090 3.368 2.894 1.00 89.50 70 TYR A O 1
ATOM 581 N N . ALA A 1 71 ? -16.163 3.635 0.870 1.00 88.19 71 ALA A N 1
ATOM 582 C CA . ALA A 1 71 ? -15.264 4.708 1.284 1.00 88.19 71 ALA A CA 1
ATOM 583 C C . ALA A 1 71 ? -16.002 5.910 1.890 1.00 88.19 71 ALA A C 1
ATOM 585 O O . ALA A 1 71 ? -15.545 6.477 2.881 1.00 88.19 71 ALA A O 1
ATOM 586 N N . SER A 1 72 ? -17.164 6.282 1.344 1.00 88.75 72 SER A N 1
ATOM 587 C CA . SER A 1 72 ? -17.984 7.379 1.873 1.00 88.75 72 SER A CA 1
ATOM 588 C C . SER A 1 72 ? -18.536 7.065 3.266 1.00 88.75 72 SER A C 1
ATOM 590 O O . SER A 1 72 ? -18.444 7.901 4.165 1.00 88.75 72 SER A O 1
ATOM 592 N N . SER A 1 73 ? -19.049 5.849 3.471 1.00 90.94 73 SER A N 1
ATOM 593 C CA . SER A 1 73 ? -19.583 5.396 4.758 1.00 90.94 73 SER A CA 1
ATOM 594 C C . SER A 1 73 ? -18.500 5.314 5.831 1.00 90.94 73 SER A C 1
ATOM 596 O O . SER A 1 73 ? -18.707 5.804 6.938 1.00 90.94 73 SER A O 1
ATOM 598 N N . ILE A 1 74 ? -17.332 4.754 5.503 1.00 90.81 74 ILE A N 1
ATOM 599 C CA . ILE A 1 74 ? -16.197 4.670 6.433 1.00 90.81 74 ILE A CA 1
ATOM 600 C C . ILE A 1 74 ? -15.678 6.060 6.790 1.00 90.81 74 ILE A C 1
ATOM 602 O O . ILE A 1 74 ? -15.450 6.345 7.964 1.00 90.81 74 ILE A O 1
ATOM 606 N N . LYS A 1 75 ? -15.562 6.954 5.800 1.00 87.69 75 LYS A N 1
ATOM 607 C CA . LYS A 1 75 ? -15.169 8.346 6.037 1.00 87.69 75 LYS A CA 1
ATOM 608 C C . LYS A 1 75 ? -16.143 9.058 6.978 1.00 87.69 75 LYS A C 1
ATOM 610 O O . LYS A 1 75 ? -15.697 9.783 7.858 1.00 87.69 75 LYS A O 1
ATOM 615 N N . ALA A 1 76 ? -17.449 8.844 6.814 1.00 91.25 76 ALA A N 1
ATOM 616 C CA . ALA A 1 76 ? -18.465 9.421 7.693 1.00 91.25 76 ALA A CA 1
ATOM 617 C C . ALA A 1 76 ? -18.410 8.851 9.121 1.00 91.25 76 ALA A C 1
ATOM 619 O O . ALA A 1 76 ? -18.652 9.580 10.077 1.00 91.25 76 ALA A O 1
ATOM 620 N N . GLN A 1 77 ? -18.077 7.565 9.269 1.00 91.06 77 GLN A N 1
ATOM 621 C CA . GLN A 1 77 ? -17.929 6.908 10.572 1.00 91.06 77 GLN A CA 1
ATOM 622 C C . GLN A 1 77 ? -16.599 7.235 11.267 1.00 91.06 77 GLN A C 1
ATOM 624 O O . GLN A 1 77 ? -16.486 7.035 12.473 1.00 91.06 77 GLN A O 1
ATOM 629 N N . GLY A 1 78 ? -15.592 7.715 10.528 1.00 87.94 78 GLY A N 1
ATOM 630 C CA . GLY A 1 78 ? -14.245 7.944 11.057 1.00 87.94 78 GLY A CA 1
ATOM 631 C C . GLY A 1 78 ? -13.535 6.652 11.472 1.00 87.94 78 GLY A C 1
ATOM 632 O O . GLY A 1 78 ? -12.684 6.683 12.357 1.00 87.94 78 GLY A O 1
ATOM 633 N N . ALA A 1 79 ? -13.908 5.515 10.876 1.00 89.38 79 ALA A N 1
ATOM 634 C CA . ALA A 1 79 ? -13.334 4.219 11.219 1.00 89.38 79 ALA A CA 1
ATOM 635 C C . ALA A 1 79 ? -11.934 4.059 10.609 1.00 89.38 79 ALA A C 1
ATOM 637 O O . ALA A 1 79 ? -11.739 4.332 9.426 1.00 89.38 79 ALA A O 1
ATOM 638 N N . SER A 1 80 ? -10.978 3.593 11.413 1.00 91.06 80 SER A N 1
ATOM 639 C CA . SER A 1 80 ? -9.615 3.281 10.974 1.00 91.06 80 SER A CA 1
ATOM 640 C C . SER A 1 80 ? -9.555 1.978 10.161 1.00 91.06 80 SER A C 1
ATOM 642 O O . SER A 1 80 ? -10.414 1.105 10.321 1.00 91.06 80 SER A O 1
ATOM 644 N N . PRO A 1 81 ? -8.539 1.792 9.296 1.00 92.94 81 PRO A N 1
ATOM 645 C CA . PRO A 1 81 ? -8.315 0.512 8.643 1.00 92.94 81 PRO A CA 1
ATOM 646 C C . PRO A 1 81 ? -7.799 -0.520 9.647 1.00 92.94 81 PRO A C 1
ATOM 648 O O . PRO A 1 81 ? -6.783 -0.294 10.308 1.00 92.94 81 PRO A O 1
ATOM 651 N N . VAL A 1 82 ? -8.431 -1.697 9.668 1.00 92.88 82 VAL A N 1
ATOM 652 C CA . VAL A 1 82 ? -8.075 -2.809 10.568 1.00 92.88 82 VAL A CA 1
ATOM 653 C C . VAL A 1 82 ? -6.589 -3.168 10.478 1.00 92.88 82 VAL A C 1
ATOM 655 O O . VAL A 1 82 ? -5.963 -3.453 11.493 1.00 92.88 82 VAL A O 1
ATOM 658 N N . LEU A 1 83 ? -5.989 -3.107 9.283 1.00 92.75 83 LEU A N 1
ATOM 659 C CA . LEU A 1 83 ? -4.558 -3.360 9.097 1.00 92.75 83 LEU A CA 1
ATOM 660 C C . LEU A 1 83 ? -3.683 -2.439 9.965 1.00 92.75 83 LEU A C 1
ATOM 662 O O . LEU A 1 83 ? -2.716 -2.902 10.569 1.00 92.75 83 LEU A O 1
ATOM 666 N N . LEU A 1 84 ? -4.009 -1.146 10.025 1.00 93.69 84 LEU A N 1
ATOM 667 C CA . LEU A 1 84 ? -3.232 -0.174 10.792 1.00 93.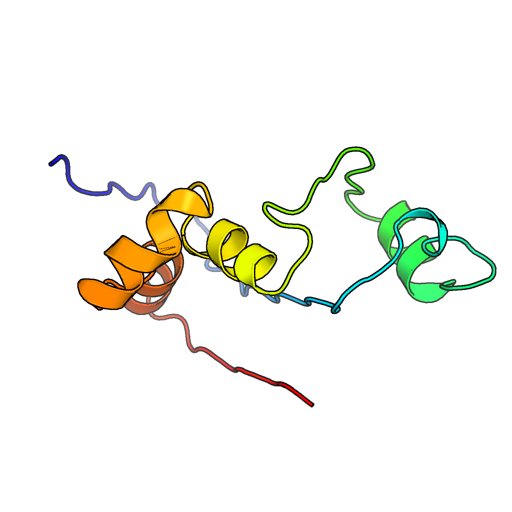69 84 LEU A CA 1
ATOM 668 C C . LEU A 1 84 ? -3.456 -0.341 12.293 1.00 93.69 84 LEU A C 1
ATOM 670 O O . LEU A 1 84 ? -2.486 -0.283 13.047 1.00 93.69 84 LEU A O 1
ATOM 674 N N . ASP A 1 85 ? -4.696 -0.599 12.713 1.00 93.62 85 ASP A N 1
ATOM 675 C CA . ASP A 1 85 ? -5.021 -0.855 14.119 1.00 93.62 85 ASP A CA 1
ATOM 676 C C . ASP A 1 85 ? -4.253 -2.079 14.635 1.00 93.62 85 ASP A C 1
ATOM 678 O O . ASP A 1 85 ? -3.570 -2.007 15.653 1.00 93.62 85 ASP A O 1
ATOM 682 N N . VAL A 1 86 ? -4.243 -3.171 13.863 1.00 92.56 86 VAL A N 1
ATOM 683 C CA . VAL A 1 86 ? -3.492 -4.384 14.209 1.00 92.56 86 VAL A CA 1
ATOM 684 C C . VAL A 1 86 ? -1.990 -4.125 14.272 1.00 92.56 86 VAL A C 1
ATOM 686 O O . VAL A 1 86 ? -1.336 -4.552 15.219 1.00 92.56 86 VAL A O 1
ATOM 689 N N . LEU A 1 87 ? -1.409 -3.432 13.290 1.00 92.62 87 LEU A N 1
ATOM 690 C CA . LEU A 1 87 ? 0.023 -3.113 13.315 1.00 92.62 87 LEU A CA 1
ATOM 691 C C . LEU A 1 87 ? 0.380 -2.246 14.532 1.00 92.62 87 LEU A C 1
ATOM 693 O O . LEU A 1 87 ? 1.390 -2.498 15.193 1.00 92.62 87 LEU A O 1
ATOM 697 N N . LYS A 1 88 ? -0.467 -1.272 14.874 1.00 93.25 88 LYS A N 1
ATOM 698 C CA . LYS A 1 88 ? -0.299 -0.434 16.063 1.00 93.25 88 LYS A CA 1
ATOM 699 C C . LYS A 1 88 ? -0.354 -1.264 17.348 1.00 93.25 88 LYS A C 1
ATOM 701 O O . LYS A 1 88 ? 0.550 -1.142 18.172 1.00 93.25 88 LYS A O 1
ATOM 706 N N . ASP A 1 89 ? -1.346 -2.140 17.488 1.00 92.00 89 ASP A N 1
ATOM 707 C CA . ASP A 1 89 ? -1.515 -3.017 18.656 1.00 92.00 89 ASP A CA 1
ATOM 708 C C . ASP A 1 89 ? -0.365 -4.025 18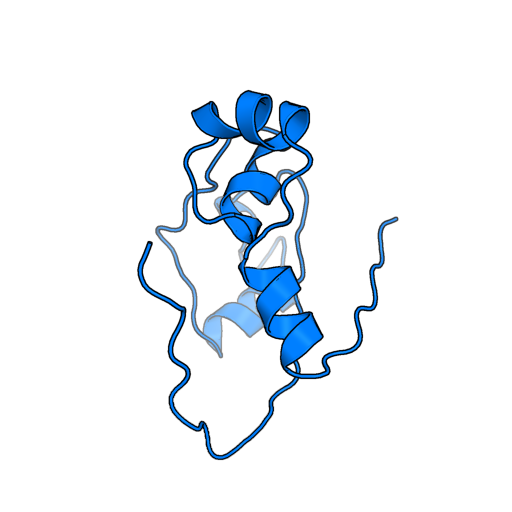.797 1.00 92.00 89 ASP A C 1
ATOM 710 O O . ASP A 1 89 ? 0.050 -4.372 19.901 1.00 92.00 89 ASP A O 1
ATOM 714 N N . GLN A 1 90 ? 0.220 -4.447 17.674 1.00 90.88 90 GLN A N 1
ATOM 715 C CA . GLN A 1 90 ? 1.427 -5.276 17.637 1.00 90.88 90 GLN A CA 1
ATOM 716 C C . GLN A 1 90 ? 2.716 -4.469 17.899 1.00 90.88 90 GLN A C 1
ATOM 718 O O . GLN A 1 90 ? 3.820 -5.021 17.837 1.00 90.88 90 GLN A O 1
ATOM 723 N N . GLY A 1 91 ? 2.615 -3.169 18.194 1.00 92.94 91 GLY A N 1
ATOM 724 C CA . GLY A 1 91 ? 3.731 -2.291 18.540 1.00 92.94 91 GLY A CA 1
ATOM 725 C C . GLY A 1 91 ? 4.644 -1.973 17.358 1.00 92.94 91 GLY A C 1
ATOM 726 O O . GLY A 1 91 ? 5.868 -2.005 17.510 1.00 92.94 91 GLY A O 1
ATOM 727 N N . TYR A 1 92 ? 4.089 -1.788 16.161 1.00 94.88 92 TYR A N 1
ATOM 728 C CA . TYR A 1 92 ? 4.827 -1.255 15.016 1.00 94.88 92 TYR A CA 1
ATOM 729 C C . TYR A 1 92 ? 4.877 0.275 15.061 1.00 94.88 92 TYR A C 1
ATOM 731 O O . TYR A 1 92 ? 3.902 0.934 15.419 1.00 94.88 92 TYR A O 1
ATOM 739 N N . THR A 1 93 ? 6.012 0.836 14.645 1.00 95.44 93 THR A N 1
ATOM 740 C CA . THR A 1 93 ? 6.174 2.278 14.434 1.00 95.44 93 THR A CA 1
ATOM 741 C C . THR A 1 93 ? 5.909 2.606 12.972 1.00 95.44 93 THR A C 1
ATOM 743 O O . THR A 1 93 ? 6.440 1.941 12.082 1.00 95.44 93 THR A O 1
ATOM 746 N N . PHE A 1 94 ? 5.123 3.650 12.720 1.00 95.19 94 PHE A N 1
ATOM 747 C CA . PHE A 1 94 ? 4.809 4.103 11.369 1.00 95.19 94 PHE A CA 1
ATOM 748 C C . PHE A 1 94 ? 5.704 5.277 10.967 1.00 95.19 94 PHE A C 1
ATOM 750 O O . PHE A 1 94 ? 5.762 6.284 11.668 1.00 95.19 94 PHE A O 1
ATOM 757 N N . GLY A 1 95 ? 6.366 5.152 9.817 1.00 94.62 95 GLY A N 1
ATOM 758 C CA . GLY A 1 95 ? 6.992 6.263 9.103 1.00 94.62 95 GLY A CA 1
ATOM 759 C C . GLY A 1 95 ? 6.247 6.483 7.793 1.00 94.62 95 GLY A C 1
ATOM 760 O O . GLY A 1 95 ? 6.163 5.563 6.982 1.00 94.62 95 GLY A O 1
ATOM 761 N N . LEU A 1 96 ? 5.675 7.673 7.606 1.00 93.31 96 LEU A N 1
ATOM 762 C CA . LEU A 1 96 ? 4.965 8.039 6.384 1.00 93.31 96 LEU A CA 1
ATOM 763 C C . LEU A 1 96 ? 5.774 9.097 5.643 1.00 93.31 96 LEU A C 1
ATOM 765 O O . LEU A 1 96 ? 6.087 10.146 6.202 1.00 93.31 96 LEU A O 1
ATOM 769 N N . PHE A 1 97 ? 6.089 8.811 4.384 1.00 93.69 97 PHE A N 1
ATOM 770 C CA . PHE A 1 97 ? 6.859 9.690 3.516 1.00 93.69 97 PHE A CA 1
ATOM 771 C C . PHE A 1 97 ? 6.062 9.901 2.231 1.00 93.69 97 PHE A C 1
ATOM 773 O O . PHE A 1 97 ? 5.729 8.939 1.543 1.00 93.69 97 PHE A O 1
ATOM 780 N N . SER A 1 98 ? 5.738 11.156 1.934 1.00 87.06 98 SER A N 1
ATOM 781 C CA . SER A 1 98 ? 5.115 11.577 0.680 1.00 87.06 98 SER A CA 1
ATOM 782 C C . SER A 1 98 ? 5.854 12.814 0.190 1.00 87.06 98 SER A C 1
ATOM 784 O O . SER A 1 98 ? 6.159 13.693 0.997 1.00 87.06 98 SER A O 1
ATOM 786 N N . GLY A 1 99 ? 6.154 12.848 -1.107 1.00 75.44 99 GLY A N 1
ATOM 787 C CA . GLY A 1 99 ? 6.710 14.005 -1.812 1.00 75.44 99 GLY A CA 1
ATOM 788 C C . GLY A 1 99 ? 5.733 14.567 -2.827 1.00 75.44 99 GLY A C 1
ATOM 789 O O . GLY A 1 99 ? 4.672 13.928 -3.026 1.00 75.44 99 GLY A O 1
#

Foldseek 3Di:
DDDDDDDDDPDDDDDDDDDDPPDDLVCLDCPNCVPSVVVCVVDPDDSPDDQLDPDPCSVVCVQQVDRSVCVVVCVVVVDGRPNVVVCVVVPDDDDDDDD

Secondary structure (DSSP, 8-state):
-PPP-----S----------TT--GGG-STTT-HHHHHHHHHS---TT---S-SSTTHHHHHHH-S-GGGHHHHHHHTPPPHHHHHHHHTTPPP-----